Protein AF-A0A7Z7HTJ8-F1 (afdb_monomer_lite)

pLDDT: mean 93.56, std 4.5, range [74.44, 97.75]

Radius of gyration: 13.29 Å; chains: 1; bounding box: 30×22×40 Å

Secondary structure (DSSP, 8-state):
-EE-HHHHHHHS-HHHHHHHHTSPPEE-----SSSEEEEEEEEEEEETTEEEEEEEEEEEEHHHH--S-GGGS-HHHHHTT-EEEE-

Sequence (87 aa):
MKISREQAIKETSAELVSQVEAAELDFTNRVTGNGHTEFSASVYFDSDGIEAKLEMLVMVPDEESDVEDLGEIDWEKYIAEAEFEII

Foldseek 3Di:
DWDDLVVCCVQPNPVQSVVQLPFDWDFPPDDPVPQWTKIKGKDWDDDPNDIKMKMKIFTHGNVQCPDPDPVSHPSVVGSNVIIIDMD

Structure (mmCIF, N/CA/C/O backbone):
data_AF-A0A7Z7HTJ8-F1
#
_entry.id   AF-A0A7Z7HTJ8-F1
#
loop_
_atom_site.group_PDB
_atom_site.id
_atom_site.type_symbol
_atom_site.label_atom_id
_atom_site.label_alt_id
_atom_site.label_comp_id
_atom_site.label_asym_id
_atom_site.label_entity_id
_atom_site.label_seq_id
_atom_site.pdbx_PDB_ins_code
_atom_site.Cartn_x
_atom_site.Cartn_y
_atom_site.Cartn_z
_atom_site.occupancy
_atom_site.B_iso_or_equiv
_atom_site.auth_seq_id
_atom_site.auth_comp_id
_atom_site.auth_asym_id
_atom_site.auth_atom_id
_atom_site.pdbx_PDB_model_num
ATOM 1 N N . MET A 1 1 ? 5.240 4.820 11.053 1.00 84.00 1 MET A N 1
ATOM 2 C CA . MET A 1 1 ? 6.299 3.782 11.161 1.00 84.00 1 MET A CA 1
ATOM 3 C C . MET A 1 1 ? 5.971 2.720 10.136 1.00 84.00 1 MET A C 1
ATOM 5 O O . MET A 1 1 ? 4.824 2.298 10.114 1.00 84.00 1 MET A O 1
ATOM 9 N N . LYS A 1 2 ? 6.943 2.289 9.326 1.00 93.38 2 LYS A N 1
ATOM 10 C CA . LYS A 1 2 ? 6.713 1.232 8.339 1.00 93.38 2 LYS A CA 1
ATOM 11 C C . LYS A 1 2 ? 6.763 -0.153 8.989 1.00 93.38 2 LYS A C 1
ATOM 13 O O . LYS A 1 2 ? 7.659 -0.408 9.797 1.00 93.38 2 LYS A O 1
ATOM 18 N N . ILE A 1 3 ? 5.804 -1.009 8.658 1.00 96.69 3 ILE A N 1
ATOM 19 C CA . ILE A 1 3 ? 5.626 -2.353 9.216 1.00 96.69 3 ILE A CA 1
ATOM 20 C C . ILE A 1 3 ? 5.414 -3.383 8.101 1.00 96.69 3 ILE A C 1
ATOM 22 O O . ILE A 1 3 ? 4.995 -3.043 6.995 1.00 96.69 3 ILE A O 1
ATOM 26 N N . SER A 1 4 ? 5.711 -4.651 8.390 1.00 96.81 4 SER A N 1
ATOM 27 C CA . SER A 1 4 ? 5.464 -5.746 7.447 1.00 96.81 4 SER A CA 1
ATOM 28 C C . SER A 1 4 ? 3.973 -6.066 7.326 1.00 96.81 4 SER A C 1
ATOM 30 O O . SER A 1 4 ? 3.188 -5.773 8.229 1.00 96.81 4 SER A O 1
ATOM 32 N N . ARG A 1 5 ? 3.591 -6.778 6.260 1.00 96.69 5 ARG A N 1
ATOM 33 C CA . ARG A 1 5 ? 2.237 -7.328 6.090 1.00 96.69 5 ARG A CA 1
ATOM 34 C C . ARG A 1 5 ? 1.752 -8.106 7.320 1.00 96.69 5 ARG A C 1
ATOM 36 O O . ARG A 1 5 ? 0.645 -7.892 7.799 1.00 96.69 5 ARG A O 1
ATOM 43 N N . GLU A 1 6 ? 2.586 -8.993 7.868 1.00 97.19 6 GLU A N 1
ATOM 44 C CA . GLU A 1 6 ? 2.243 -9.784 9.063 1.00 97.19 6 GLU A CA 1
ATOM 45 C C . GLU A 1 6 ? 1.994 -8.906 10.297 1.00 97.19 6 GLU A C 1
ATOM 47 O O . GLU A 1 6 ? 1.095 -9.186 11.092 1.00 97.19 6 GLU A O 1
ATOM 52 N N . GLN A 1 7 ? 2.772 -7.832 10.453 1.00 96.88 7 GLN A N 1
ATOM 53 C CA . GLN A 1 7 ? 2.575 -6.858 11.522 1.00 96.88 7 GLN A CA 1
ATOM 54 C C . GLN A 1 7 ? 1.300 -6.043 11.294 1.00 96.88 7 GLN A C 1
ATOM 56 O O . GLN A 1 7 ? 0.519 -5.902 12.225 1.00 96.88 7 GLN A O 1
ATOM 61 N N . ALA A 1 8 ? 1.029 -5.593 10.067 1.00 96.50 8 ALA A N 1
ATOM 62 C CA . ALA A 1 8 ? -0.200 -4.877 9.733 1.00 96.50 8 ALA A CA 1
ATOM 63 C C . ALA A 1 8 ? -1.450 -5.713 10.043 1.00 96.50 8 ALA A C 1
ATOM 65 O O . ALA A 1 8 ? -2.378 -5.208 10.669 1.00 96.50 8 ALA A O 1
ATOM 66 N N . ILE A 1 9 ? -1.445 -7.010 9.710 1.00 97.25 9 ILE A N 1
ATOM 67 C CA . ILE A 1 9 ? -2.530 -7.943 10.063 1.00 97.25 9 ILE A CA 1
ATOM 68 C C . ILE A 1 9 ? -2.711 -8.039 11.581 1.00 97.25 9 ILE A C 1
ATOM 70 O O . ILE A 1 9 ? -3.840 -8.115 12.061 1.00 97.25 9 ILE A O 1
ATOM 74 N N . LYS A 1 10 ? -1.607 -8.064 12.336 1.00 96.56 10 LYS A N 1
ATOM 75 C CA . LYS A 1 10 ? -1.628 -8.175 13.797 1.00 96.56 10 LYS A CA 1
ATOM 76 C C . LYS A 1 10 ? -2.157 -6.907 14.476 1.00 96.56 10 LYS A C 1
ATOM 78 O O . LYS A 1 10 ? -2.843 -7.026 15.485 1.00 96.56 10 LYS A O 1
ATOM 83 N N . GLU A 1 11 ? -1.806 -5.735 13.954 1.00 95.06 11 GLU A N 1
ATOM 84 C CA . GLU A 1 11 ? -2.222 -4.430 14.490 1.00 95.06 11 GLU A CA 1
ATOM 85 C C . GLU A 1 11 ? -3.632 -4.025 14.020 1.00 95.06 11 GLU A C 1
ATOM 87 O O . GLU A 1 11 ? -4.303 -3.250 14.692 1.00 95.06 11 GLU A O 1
ATOM 92 N N . THR A 1 12 ? -4.093 -4.551 12.879 1.00 95.31 12 THR A N 1
ATOM 93 C CA . THR A 1 12 ? -5.416 -4.262 12.301 1.00 95.31 12 THR A CA 1
ATOM 94 C C . THR A 1 12 ? -6.242 -5.548 12.157 1.00 95.31 12 THR A C 1
ATOM 96 O O . THR A 1 12 ? -6.751 -6.086 13.140 1.00 95.31 12 THR A O 1
ATOM 99 N N . SER A 1 13 ? -6.390 -6.067 10.939 1.00 96.75 13 SER A N 1
ATOM 100 C CA . SER A 1 13 ? -6.985 -7.362 10.639 1.00 96.75 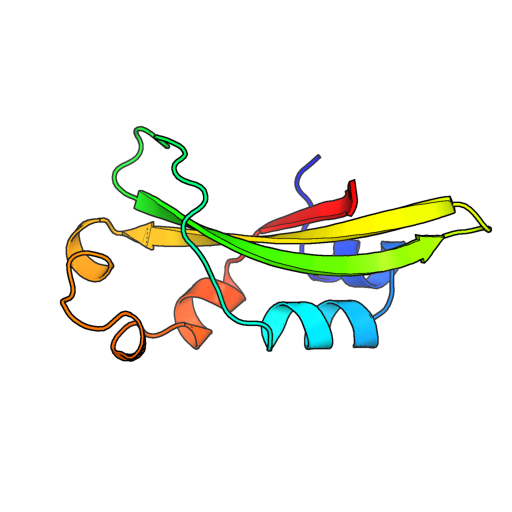13 SER A CA 1
ATOM 101 C C . SER A 1 13 ? -6.541 -7.855 9.259 1.00 96.75 13 SER A C 1
ATOM 103 O O . SER A 1 13 ? -6.124 -7.079 8.398 1.00 96.75 13 SER A O 1
ATOM 105 N N . ALA A 1 14 ? -6.674 -9.161 9.014 1.00 97.31 14 ALA A N 1
ATOM 106 C CA . ALA A 1 14 ? -6.429 -9.726 7.686 1.00 97.31 14 ALA A CA 1
ATOM 107 C C . ALA A 1 14 ? -7.391 -9.163 6.628 1.00 97.31 14 ALA A C 1
ATOM 109 O O . ALA A 1 14 ? -7.010 -9.010 5.474 1.00 97.31 14 ALA A O 1
ATOM 110 N N . GLU A 1 15 ? -8.621 -8.834 7.029 1.00 97.62 15 GLU A N 1
ATOM 111 C CA . GLU A 1 15 ? -9.627 -8.260 6.139 1.00 97.62 15 GLU A CA 1
ATOM 112 C C . GLU A 1 15 ? -9.227 -6.856 5.674 1.00 97.62 15 GLU A C 1
ATOM 114 O O . GLU A 1 15 ? -9.267 -6.590 4.478 1.00 97.62 15 GLU A O 1
ATOM 119 N N . LEU A 1 16 ? -8.780 -5.987 6.587 1.00 97.19 16 LEU A N 1
ATOM 120 C CA . LEU A 1 16 ? -8.333 -4.633 6.243 1.00 97.19 16 LEU A CA 1
ATOM 121 C C . LEU A 1 16 ? -7.097 -4.654 5.342 1.00 97.19 16 LEU A C 1
ATOM 123 O O . LEU A 1 16 ? -7.032 -3.896 4.377 1.00 97.19 16 LEU A O 1
ATOM 127 N N . VAL A 1 17 ? -6.152 -5.559 5.613 1.00 97.50 17 VAL A N 1
ATOM 128 C CA . VAL A 1 17 ? -4.975 -5.740 4.755 1.00 97.50 17 VAL A CA 1
ATOM 129 C C . VAL A 1 17 ? -5.388 -6.201 3.356 1.00 97.50 17 VAL A C 1
ATOM 131 O O . VAL A 1 17 ? -4.968 -5.602 2.375 1.00 97.50 17 VAL A O 1
ATOM 134 N N . SER A 1 18 ? -6.285 -7.181 3.232 1.00 97.25 18 SER A N 1
ATOM 135 C CA . SER A 1 18 ? -6.791 -7.590 1.916 1.00 97.25 18 SER A CA 1
ATOM 136 C C . SER A 1 18 ? -7.591 -6.498 1.201 1.00 97.25 18 SER A C 1
ATOM 138 O O . SER A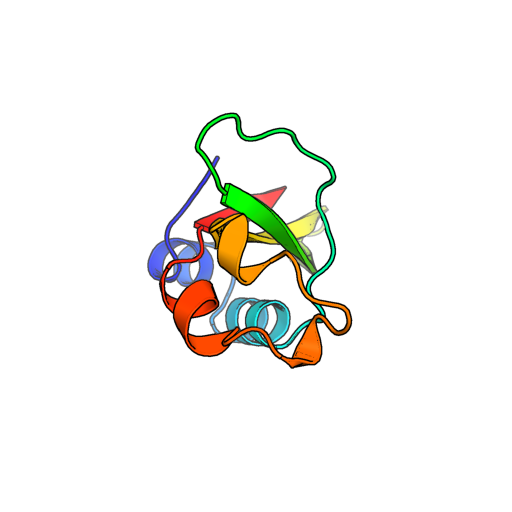 1 18 ? -7.561 -6.438 -0.024 1.00 97.25 18 SER A O 1
ATOM 140 N N . GLN A 1 19 ? -8.297 -5.630 1.933 1.00 97.50 19 GLN A N 1
ATOM 141 C CA . GLN A 1 19 ? -8.999 -4.493 1.334 1.00 97.50 19 GLN A CA 1
ATOM 142 C C . GLN A 1 19 ? -8.023 -3.467 0.751 1.00 97.50 19 GLN A C 1
ATOM 144 O O . GLN A 1 19 ? -8.240 -3.020 -0.372 1.00 97.50 19 GLN A O 1
ATOM 149 N N . VAL A 1 20 ? -6.953 -3.110 1.472 1.00 97.25 20 VAL A N 1
ATOM 150 C CA . VAL A 1 20 ? -5.960 -2.153 0.953 1.00 97.25 20 VAL A CA 1
ATOM 151 C C . VAL A 1 20 ? -5.108 -2.751 -0.171 1.00 97.25 20 VAL A C 1
ATOM 153 O O . VAL A 1 20 ? -4.782 -2.040 -1.112 1.00 97.25 20 VAL A O 1
ATOM 156 N N . GLU A 1 21 ? -4.818 -4.056 -0.133 1.00 96.62 21 GLU A N 1
ATOM 157 C CA . GLU A 1 21 ? -4.128 -4.775 -1.220 1.00 96.62 21 GLU A CA 1
ATOM 158 C C . GLU A 1 21 ? -4.954 -4.818 -2.517 1.00 96.62 21 GLU A C 1
ATOM 160 O O . GLU A 1 21 ? -4.389 -4.912 -3.602 1.00 96.62 21 GLU A O 1
ATOM 165 N N . ALA A 1 22 ? -6.284 -4.749 -2.416 1.00 95.75 22 ALA A N 1
ATOM 166 C CA . ALA A 1 22 ? -7.199 -4.741 -3.559 1.00 95.75 22 ALA A CA 1
ATOM 167 C C . ALA A 1 22 ? -7.635 -3.329 -3.993 1.0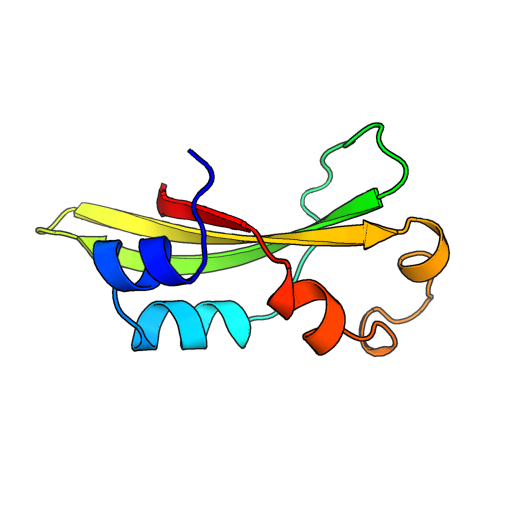0 95.75 22 ALA A C 1
ATOM 169 O O . ALA A 1 22 ? -8.415 -3.195 -4.939 1.00 95.75 22 ALA A O 1
ATOM 170 N N . ALA A 1 23 ? -7.200 -2.288 -3.281 1.00 95.56 23 ALA A N 1
ATOM 171 C CA . ALA A 1 23 ? -7.551 -0.909 -3.587 1.00 95.56 23 ALA A CA 1
ATOM 172 C C . ALA A 1 23 ? -6.695 -0.353 -4.737 1.00 95.56 23 ALA A C 1
ATOM 174 O O . ALA A 1 23 ? -5.593 -0.828 -5.005 1.00 95.56 23 ALA A O 1
ATOM 175 N N . GLU A 1 24 ? -7.216 0.668 -5.419 1.00 93.19 24 GLU A N 1
ATOM 176 C CA . GLU A 1 24 ? -6.483 1.354 -6.485 1.00 93.19 24 G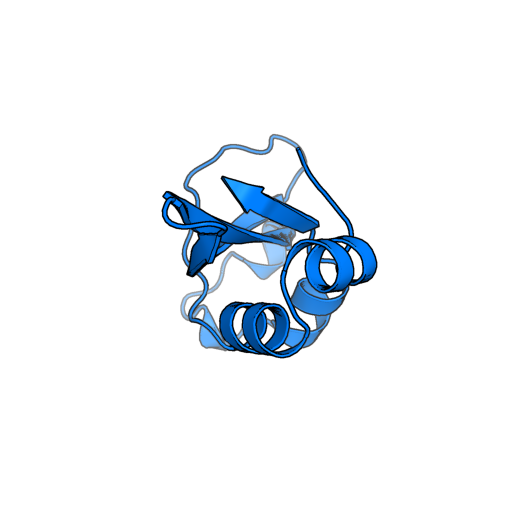LU A CA 1
ATOM 177 C C . GLU A 1 24 ? -5.234 2.045 -5.918 1.00 93.19 24 GLU A C 1
ATOM 179 O O . GLU A 1 24 ? -5.295 2.724 -4.889 1.00 93.19 24 GLU A O 1
ATOM 184 N N . LEU A 1 25 ? -4.105 1.853 -6.601 1.00 93.38 25 LEU A N 1
ATOM 185 C CA . LEU A 1 25 ? -2.833 2.490 -6.282 1.00 93.38 25 LEU A CA 1
ATOM 186 C C . LEU A 1 25 ? -2.729 3.840 -6.995 1.00 93.38 25 LEU A C 1
ATOM 188 O O . LEU A 1 25 ? -3.014 3.941 -8.186 1.00 93.38 25 LEU A O 1
ATOM 192 N N . ASP A 1 26 ? -2.277 4.859 -6.269 1.00 92.00 26 ASP A N 1
ATOM 193 C CA . ASP A 1 26 ? -2.039 6.204 -6.799 1.00 92.00 26 ASP A CA 1
ATOM 194 C C . ASP A 1 26 ? -0.622 6.684 -6.456 1.00 92.00 26 ASP A C 1
ATOM 196 O O . ASP A 1 26 ? 0.020 6.197 -5.522 1.00 92.00 26 ASP A O 1
ATOM 200 N N . PHE A 1 27 ? -0.106 7.643 -7.219 1.00 90.12 27 PHE A N 1
ATOM 201 C CA . PHE A 1 27 ? 1.214 8.218 -6.993 1.00 90.12 27 PHE A CA 1
ATOM 202 C C . PHE A 1 27 ? 1.251 8.984 -5.673 1.00 90.12 27 PHE A C 1
ATOM 204 O O . PHE A 1 27 ? 0.484 9.924 -5.446 1.00 90.12 27 PHE A O 1
ATOM 211 N N . THR A 1 28 ? 2.258 8.712 -4.842 1.00 88.88 28 THR A N 1
ATOM 212 C CA . THR A 1 28 ? 2.455 9.510 -3.621 1.00 88.88 28 THR A CA 1
ATOM 213 C C . THR A 1 28 ? 3.074 10.881 -3.911 1.00 88.88 28 THR A C 1
ATOM 215 O O . THR A 1 28 ? 3.127 11.740 -3.027 1.00 88.88 28 THR A O 1
ATOM 218 N N . ASN A 1 29 ? 3.553 11.104 -5.146 1.00 83.06 29 ASN A N 1
ATOM 219 C CA . ASN A 1 29 ? 4.351 12.260 -5.580 1.00 83.06 29 ASN A CA 1
ATOM 220 C C . ASN A 1 29 ? 5.632 12.481 -4.751 1.00 83.06 29 ASN A C 1
ATOM 222 O O . ASN A 1 29 ? 6.250 13.550 -4.819 1.00 83.06 29 ASN A O 1
ATOM 226 N N . ARG A 1 30 ? 6.053 11.493 -3.950 1.00 83.62 30 ARG A N 1
ATOM 227 C CA . ARG A 1 30 ? 7.279 11.587 -3.159 1.00 83.62 30 ARG A CA 1
ATOM 228 C C . ARG A 1 30 ? 8.480 11.237 -4.028 1.00 83.62 30 ARG A C 1
ATOM 230 O O . ARG A 1 30 ? 8.518 10.203 -4.684 1.00 83.62 30 ARG A O 1
ATOM 237 N N . VAL A 1 31 ? 9.500 12.092 -3.987 1.00 74.44 31 VAL A N 1
ATOM 238 C CA . VAL A 1 31 ? 10.800 11.786 -4.592 1.00 74.44 31 VAL A CA 1
ATOM 239 C C . VAL A 1 31 ? 11.560 10.875 -3.635 1.00 74.44 31 VAL A C 1
ATOM 241 O O . VAL A 1 31 ? 12.029 11.311 -2.585 1.00 74.44 31 VAL A O 1
ATOM 244 N N . THR A 1 32 ? 11.673 9.608 -3.999 1.00 76.44 32 THR A N 1
ATOM 245 C CA . THR A 1 32 ? 12.348 8.561 -3.216 1.00 76.44 32 THR A CA 1
ATOM 246 C C . THR A 1 32 ? 13.877 8.670 -3.301 1.00 76.44 32 THR A C 1
ATOM 248 O O . THR A 1 32 ? 14.584 8.330 -2.354 1.00 76.44 32 THR A O 1
ATOM 251 N N . GLY A 1 33 ? 14.401 9.162 -4.435 1.00 80.19 33 GLY A N 1
ATOM 252 C CA . GLY A 1 33 ? 15.834 9.308 -4.706 1.00 80.19 33 GLY A CA 1
ATOM 253 C C . GLY A 1 33 ? 16.594 7.983 -4.853 1.00 80.19 33 GLY A C 1
ATOM 254 O O . GLY A 1 33 ? 17.823 7.989 -4.804 1.00 80.19 33 GLY A O 1
ATOM 255 N N . ASN A 1 34 ? 15.889 6.858 -5.011 1.00 87.69 34 ASN A N 1
ATOM 256 C CA . ASN A 1 34 ? 16.461 5.507 -5.033 1.00 87.69 34 ASN A CA 1
ATOM 257 C C . ASN A 1 34 ? 16.180 4.737 -6.341 1.00 87.69 34 ASN A C 1
ATOM 259 O O . ASN A 1 34 ? 16.331 3.516 -6.364 1.00 87.69 34 ASN A O 1
ATOM 263 N N . GLY A 1 35 ? 15.773 5.428 -7.411 1.00 91.62 35 GLY A N 1
ATOM 264 C CA . GLY A 1 35 ? 15.448 4.813 -8.706 1.00 91.62 35 GLY A CA 1
ATOM 265 C C . GLY A 1 35 ? 14.107 4.073 -8.740 1.00 91.62 35 GLY A C 1
ATOM 266 O O . GLY A 1 35 ? 13.929 3.185 -9.571 1.00 91.62 35 GLY A O 1
ATOM 267 N N . HIS A 1 36 ? 13.215 4.373 -7.793 1.00 94.19 36 HIS A N 1
ATOM 268 C CA . HIS A 1 36 ? 11.870 3.812 -7.732 1.00 94.19 36 HIS A CA 1
ATOM 269 C C . HIS A 1 36 ? 10.832 4.917 -7.578 1.00 94.19 36 HIS A C 1
ATOM 271 O O . HIS A 1 36 ? 11.023 5.880 -6.834 1.00 94.19 36 HIS A O 1
ATOM 277 N N . THR A 1 37 ? 9.678 4.707 -8.178 1.00 93.81 37 THR A N 1
ATOM 278 C CA . THR A 1 37 ? 8.479 5.499 -7.977 1.00 93.81 37 THR A CA 1
ATOM 279 C C . THR A 1 37 ? 7.660 4.880 -6.842 1.00 93.81 37 THR A C 1
ATOM 281 O O . THR A 1 37 ? 7.439 3.669 -6.818 1.00 93.81 37 THR A O 1
ATOM 284 N N . GLU A 1 38 ? 7.233 5.699 -5.877 1.00 95.06 38 GLU A N 1
ATOM 285 C CA . GLU A 1 38 ? 6.376 5.258 -4.768 1.00 95.06 38 GLU A CA 1
ATOM 286 C C . GLU A 1 38 ? 4.897 5.466 -5.124 1.00 95.06 38 GLU A C 1
ATOM 288 O O . GLU A 1 38 ? 4.471 6.567 -5.492 1.00 95.06 38 GLU A O 1
ATOM 293 N N . PHE A 1 39 ? 4.116 4.405 -4.958 1.00 95.75 39 PHE A N 1
ATOM 294 C CA . PHE A 1 39 ? 2.662 4.399 -5.049 1.00 95.75 39 PHE A CA 1
ATOM 295 C C . PHE A 1 39 ? 2.063 4.061 -3.688 1.00 95.75 39 PHE A C 1
ATOM 297 O O . PHE A 1 39 ? 2.711 3.414 -2.858 1.00 95.75 39 PHE A O 1
ATOM 304 N N . SER A 1 40 ? 0.824 4.476 -3.447 1.00 96.56 40 SER A N 1
ATOM 305 C CA . SER A 1 40 ? 0.099 4.064 -2.257 1.00 96.56 40 SER A CA 1
ATOM 306 C C . SER A 1 40 ? -1.372 3.791 -2.500 1.00 96.56 40 SER A C 1
ATOM 308 O O . SER A 1 40 ? -2.001 4.332 -3.405 1.00 96.56 40 SER A O 1
ATOM 310 N N . ALA A 1 41 ? -1.909 2.927 -1.649 1.00 97.44 41 ALA A N 1
ATOM 311 C CA . ALA A 1 41 ? -3.333 2.713 -1.479 1.00 97.44 41 ALA A CA 1
ATOM 312 C C . ALA A 1 41 ? -3.643 2.841 0.011 1.00 97.44 41 ALA A C 1
ATOM 314 O O . ALA A 1 41 ? -2.779 2.599 0.858 1.00 97.44 41 ALA A O 1
ATOM 315 N N . SER A 1 42 ? -4.863 3.240 0.362 1.00 97.00 42 SER A N 1
ATOM 316 C CA . SER A 1 42 ? -5.227 3.351 1.773 1.00 97.00 42 SER A CA 1
ATOM 317 C C . SER A 1 42 ? -6.691 3.057 2.044 1.00 97.00 42 SER A C 1
ATOM 319 O O . SER A 1 42 ? -7.554 3.285 1.198 1.00 97.00 42 SER A O 1
ATOM 321 N N . VAL A 1 43 ? -6.958 2.570 3.254 1.00 97.44 43 VAL A N 1
ATOM 322 C CA . VAL A 1 43 ? -8.304 2.344 3.783 1.00 97.44 43 VAL A CA 1
ATOM 323 C C . VAL A 1 43 ? -8.415 2.951 5.178 1.00 97.44 43 VAL A C 1
ATOM 325 O O . VAL A 1 43 ? -7.473 2.896 5.971 1.00 97.44 43 VAL A O 1
ATOM 328 N N . TYR A 1 44 ? -9.570 3.537 5.480 1.00 96.50 44 TYR A N 1
ATOM 329 C CA . TYR A 1 44 ? -9.881 4.070 6.805 1.00 96.50 44 TYR A CA 1
ATOM 330 C C . TYR A 1 44 ? -10.598 3.013 7.645 1.00 96.50 44 TYR A C 1
ATOM 332 O O . TYR A 1 44 ? -11.412 2.249 7.125 1.00 96.50 44 TYR A O 1
ATOM 340 N N . PHE A 1 45 ? -10.314 2.979 8.942 1.00 95.38 45 PHE A N 1
ATOM 341 C CA . PHE A 1 45 ? -10.940 2.063 9.889 1.00 95.38 45 PHE A CA 1
ATOM 342 C C . PHE A 1 45 ? -11.064 2.696 11.280 1.00 95.38 45 PHE A C 1
ATOM 344 O O . PHE A 1 45 ? -10.377 3.662 11.601 1.00 95.38 45 PHE A O 1
ATOM 351 N N . ASP A 1 46 ? -11.960 2.160 12.108 1.00 95.00 46 ASP A N 1
ATOM 352 C CA . ASP A 1 46 ? -12.093 2.568 13.510 1.00 95.00 46 ASP A CA 1
ATOM 353 C C . ASP A 1 46 ? -11.169 1.719 14.390 1.00 95.00 46 ASP A C 1
ATOM 355 O O . ASP A 1 46 ? -11.207 0.487 14.337 1.00 95.00 46 ASP A O 1
ATOM 359 N N . SER A 1 47 ? -10.348 2.386 15.198 1.00 92.19 47 SER A N 1
ATOM 360 C CA . SER A 1 47 ? -9.494 1.777 16.211 1.00 92.19 47 SER A CA 1
ATOM 361 C C . SER A 1 47 ? -9.821 2.394 17.567 1.00 92.19 47 SER A C 1
ATOM 363 O O . SER A 1 47 ? -9.403 3.509 17.871 1.00 92.19 47 SER A O 1
ATOM 365 N N . ASP A 1 48 ? -10.575 1.667 18.392 1.00 90.81 48 ASP A N 1
ATOM 366 C CA . ASP A 1 48 ? -10.999 2.101 19.731 1.00 90.81 48 ASP A CA 1
ATOM 367 C C . ASP A 1 48 ? -11.743 3.457 19.744 1.00 90.81 48 ASP A C 1
ATOM 369 O O . ASP A 1 48 ? -11.581 4.270 20.660 1.00 90.81 48 ASP A O 1
ATOM 373 N N . GLY A 1 49 ? -12.589 3.708 18.737 1.00 92.00 49 GLY A N 1
ATOM 374 C CA . GLY A 1 49 ? -13.355 4.951 18.609 1.00 92.00 49 GLY A CA 1
ATOM 375 C C . GLY A 1 49 ? -12.557 6.133 18.050 1.00 92.00 49 GLY A C 1
ATOM 376 O O . GLY A 1 49 ? -13.008 7.278 18.155 1.00 92.00 49 GLY A O 1
ATOM 377 N N . ILE A 1 50 ? -11.369 5.873 17.501 1.00 94.06 50 ILE A N 1
ATOM 378 C CA . ILE A 1 50 ? -10.538 6.837 16.779 1.00 94.06 50 ILE A CA 1
ATOM 379 C C . ILE A 1 50 ? -10.434 6.372 15.325 1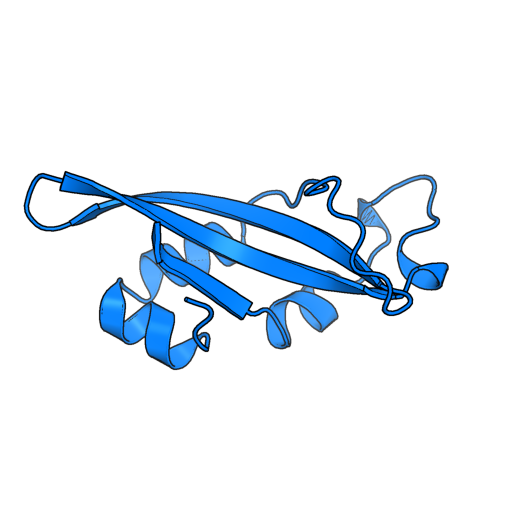.00 94.06 50 ILE A C 1
ATOM 381 O O . ILE A 1 50 ? -10.106 5.217 15.059 1.00 94.06 50 ILE A O 1
ATOM 385 N N . GLU A 1 51 ? -10.699 7.274 14.380 1.00 95.56 51 GLU A N 1
ATOM 386 C CA . GLU A 1 51 ? -10.474 7.010 12.958 1.00 95.56 51 GLU A CA 1
ATOM 387 C C . GLU A 1 51 ? -8.968 6.910 12.689 1.00 95.56 51 GLU A C 1
ATOM 389 O O . GLU A 1 51 ? -8.216 7.845 12.969 1.00 95.56 51 GLU A O 1
ATOM 394 N N . ALA A 1 52 ? -8.553 5.766 12.157 1.00 95.81 52 ALA A N 1
ATOM 395 C CA . ALA A 1 52 ? -7.194 5.464 11.740 1.00 95.81 52 ALA A CA 1
ATOM 396 C C . ALA A 1 52 ? -7.173 5.117 10.246 1.00 95.81 52 ALA A C 1
ATOM 398 O O . ALA A 1 52 ? -8.197 4.777 9.644 1.00 95.81 52 ALA A O 1
ATOM 399 N N . LYS A 1 53 ? -5.995 5.188 9.633 1.00 96.50 53 LYS A N 1
ATOM 400 C CA . LYS A 1 53 ? -5.777 4.862 8.224 1.00 96.50 53 LYS A CA 1
ATOM 401 C C . LYS A 1 53 ? -4.696 3.801 8.092 1.00 96.50 53 LYS A C 1
ATOM 403 O O . LYS A 1 53 ? -3.594 3.979 8.598 1.00 96.50 53 LYS A O 1
ATOM 408 N N . LEU A 1 54 ? -4.991 2.723 7.374 1.00 97.56 54 LEU A N 1
ATOM 409 C CA . LEU A 1 54 ? -3.991 1.761 6.924 1.00 97.56 54 LEU A CA 1
ATOM 410 C C . LEU A 1 54 ? -3.557 2.162 5.514 1.00 97.56 54 LEU A C 1
ATOM 412 O O . LEU A 1 54 ? -4.380 2.195 4.602 1.00 97.56 54 LEU A O 1
ATOM 416 N N . GLU A 1 55 ? -2.282 2.484 5.343 1.00 97.50 55 GLU A N 1
ATOM 417 C CA . GLU A 1 55 ? -1.663 2.851 4.071 1.00 97.50 55 GLU A CA 1
ATOM 418 C C . GLU A 1 55 ? -0.684 1.752 3.645 1.00 97.50 55 GLU A C 1
ATOM 420 O O . GLU A 1 55 ? 0.156 1.323 4.434 1.00 97.50 55 GLU A O 1
ATOM 425 N N . MET A 1 56 ? -0.804 1.287 2.405 1.00 97.75 56 MET A N 1
ATOM 426 C CA . MET A 1 56 ? 0.150 0.396 1.748 1.00 97.75 56 MET A CA 1
ATOM 427 C C . MET A 1 56 ? 1.038 1.232 0.830 1.00 97.75 56 MET A C 1
ATOM 429 O O . MET A 1 56 ? 0.527 2.051 0.071 1.00 97.75 56 MET A O 1
ATOM 433 N N . LEU A 1 57 ? 2.349 1.021 0.894 1.00 95.94 57 LEU A N 1
ATOM 434 C CA . LEU A 1 57 ? 3.368 1.709 0.109 1.00 95.94 57 LEU A CA 1
ATOM 435 C C . LEU A 1 57 ? 4.055 0.700 -0.807 1.00 95.94 57 LEU A C 1
ATOM 437 O O . LEU A 1 57 ? 4.624 -0.291 -0.344 1.00 95.94 57 LEU A O 1
ATOM 441 N N . VAL A 1 58 ? 4.014 0.978 -2.102 1.00 96.06 58 VAL A N 1
ATOM 442 C CA . VAL A 1 58 ? 4.521 0.102 -3.155 1.00 96.06 58 VAL A CA 1
ATOM 443 C C . VAL A 1 58 ? 5.633 0.831 -3.899 1.00 96.06 58 VAL A C 1
ATOM 445 O O . VAL A 1 58 ? 5.447 1.959 -4.348 1.00 96.06 58 VAL A O 1
ATOM 448 N N . MET A 1 59 ? 6.799 0.196 -4.019 1.00 95.19 59 MET A N 1
ATOM 449 C CA . MET A 1 59 ? 7.968 0.765 -4.694 1.00 95.19 59 MET A CA 1
ATOM 450 C C . MET A 1 59 ? 8.158 0.061 -6.035 1.00 95.19 59 MET A C 1
ATOM 452 O O . MET A 1 59 ? 8.460 -1.130 -6.066 1.00 95.19 59 MET A O 1
ATOM 456 N N . VAL A 1 60 ? 8.004 0.796 -7.132 1.00 94.81 60 VAL A N 1
ATOM 457 C CA . VAL A 1 60 ? 8.149 0.269 -8.498 1.00 94.81 60 VAL A CA 1
ATOM 458 C C . VAL A 1 60 ? 9.391 0.894 -9.134 1.00 94.81 60 VAL A C 1
ATOM 460 O O . VAL A 1 60 ? 9.540 2.110 -9.033 1.00 94.81 60 VAL A O 1
ATOM 463 N N . PRO A 1 61 ? 10.306 0.130 -9.759 1.00 94.75 61 PRO A N 1
ATOM 464 C CA . PRO A 1 61 ? 11.446 0.695 -10.480 1.00 94.75 61 PRO A CA 1
ATOM 465 C C . PRO A 1 61 ? 11.007 1.740 -11.509 1.00 94.75 61 PRO A C 1
ATOM 467 O O . PRO A 1 61 ? 10.028 1.521 -12.217 1.00 94.75 61 PRO A O 1
ATOM 470 N N . ASP A 1 62 ? 11.751 2.843 -11.632 1.00 92.44 62 ASP A N 1
ATOM 471 C CA . ASP A 1 62 ? 11.371 3.964 -12.512 1.00 92.44 62 ASP A CA 1
ATOM 472 C C . ASP A 1 62 ? 11.193 3.547 -13.985 1.00 92.44 62 ASP A C 1
ATOM 474 O O . ASP A 1 62 ? 10.397 4.127 -14.712 1.00 92.44 62 ASP A O 1
ATOM 478 N N . GLU A 1 63 ? 11.922 2.523 -14.435 1.00 92.25 63 GLU A N 1
ATOM 479 C CA . GLU A 1 63 ? 11.797 1.979 -15.794 1.00 92.25 63 GLU A CA 1
ATOM 480 C C . GLU A 1 63 ? 10.520 1.154 -16.015 1.00 92.25 63 GLU A C 1
ATOM 482 O O . GLU A 1 63 ? 10.066 1.036 -17.149 1.00 92.25 63 GLU A O 1
ATOM 487 N N . GLU A 1 64 ? 9.947 0.582 -14.951 1.00 92.25 64 GLU A N 1
ATOM 488 C CA . GLU A 1 64 ? 8.701 -0.190 -15.012 1.00 92.25 64 GLU A CA 1
ATOM 489 C C . GLU A 1 64 ? 7.470 0.688 -14.722 1.00 92.25 64 GLU A C 1
ATOM 491 O O . GLU A 1 64 ? 6.361 0.314 -15.092 1.00 92.25 64 GLU A O 1
ATOM 496 N N . SER A 1 65 ? 7.646 1.856 -14.090 1.00 90.50 65 SER A N 1
ATOM 497 C CA . SER A 1 65 ? 6.573 2.834 -13.860 1.00 90.50 65 SER A CA 1
ATOM 498 C C . SER A 1 65 ? 6.400 3.856 -14.993 1.00 90.50 65 SER A C 1
ATOM 500 O O . SER A 1 65 ? 5.381 4.548 -15.023 1.00 90.50 65 SER A O 1
ATOM 502 N N . ASP A 1 66 ? 7.350 3.950 -15.931 1.00 90.00 66 ASP A N 1
ATOM 503 C CA . ASP A 1 66 ? 7.282 4.817 -17.121 1.00 90.00 66 ASP A CA 1
ATOM 504 C C . ASP A 1 66 ? 6.432 4.179 -18.237 1.00 90.00 66 ASP A C 1
ATOM 506 O O . ASP A 1 66 ? 6.920 3.798 -19.303 1.00 90.00 66 ASP A O 1
ATOM 510 N N . VAL A 1 67 ? 5.137 4.018 -17.959 1.00 89.88 67 VAL A N 1
ATOM 511 C CA . VAL A 1 67 ? 4.137 3.437 -18.868 1.00 89.88 67 VAL A CA 1
ATOM 512 C C . VAL A 1 67 ? 3.003 4.425 -19.146 1.00 89.88 67 VAL A C 1
ATOM 514 O O . VAL A 1 67 ? 2.697 5.294 -18.329 1.00 89.88 67 VAL A O 1
ATOM 517 N N . GLU A 1 68 ? 2.352 4.297 -20.306 1.00 88.50 68 GLU A N 1
ATOM 518 C CA . GLU A 1 68 ? 1.174 5.118 -20.635 1.00 88.50 68 GLU A CA 1
ATOM 519 C C . GLU A 1 68 ? -0.062 4.707 -19.818 1.00 88.50 68 GLU A C 1
ATOM 521 O O . GLU A 1 68 ? -0.908 5.551 -19.513 1.00 88.50 68 GLU A O 1
ATOM 526 N N . ASP A 1 69 ? -0.154 3.424 -19.458 1.00 89.19 69 ASP A N 1
ATOM 527 C CA . ASP A 1 69 ? -1.236 2.842 -18.668 1.00 89.19 69 ASP A CA 1
ATOM 528 C C . ASP A 1 69 ? -0.668 2.087 -17.460 1.00 89.19 69 ASP A C 1
ATOM 530 O O . ASP A 1 69 ? 0.020 1.076 -17.593 1.00 89.19 69 ASP A O 1
ATOM 534 N N . LEU A 1 70 ? -0.997 2.564 -16.258 1.00 89.19 70 LEU A N 1
ATOM 535 C CA . LEU A 1 70 ? -0.596 1.940 -14.995 1.00 89.19 70 LEU A CA 1
ATOM 536 C C . LEU A 1 70 ? -1.149 0.517 -14.825 1.00 89.19 70 LEU A C 1
ATOM 538 O O . LEU A 1 70 ? -0.617 -0.253 -14.027 1.00 89.19 70 LEU A O 1
ATOM 542 N N . GLY A 1 71 ? -2.196 0.141 -15.565 1.00 90.81 71 GLY A N 1
ATOM 543 C CA . GLY A 1 71 ? -2.707 -1.228 -15.603 1.00 90.81 71 GLY A CA 1
ATOM 544 C C . GLY A 1 71 ? -1.730 -2.245 -16.208 1.00 90.81 71 GLY A C 1
ATOM 545 O O . GLY A 1 71 ? -1.945 -3.445 -16.051 1.00 90.81 71 GLY A O 1
ATOM 546 N N . GLU A 1 72 ? -0.662 -1.793 -16.875 1.00 91.88 72 GLU A N 1
ATOM 547 C CA . GLU A 1 72 ? 0.391 -2.656 -17.429 1.00 91.88 72 GLU A CA 1
ATOM 548 C C . GLU A 1 72 ? 1.422 -3.109 -16.384 1.00 91.88 72 GLU A C 1
ATOM 550 O O . GLU A 1 72 ? 2.176 -4.054 -16.629 1.00 91.88 72 GLU A O 1
ATOM 555 N N . ILE A 1 73 ? 1.452 -2.464 -15.215 1.00 92.19 73 ILE A N 1
ATOM 556 C CA . ILE A 1 73 ? 2.376 -2.797 -14.130 1.00 92.19 73 ILE A CA 1
ATOM 557 C C . ILE A 1 73 ? 1.934 -4.113 -13.471 1.00 92.19 73 ILE A C 1
ATOM 559 O O . ILE A 1 73 ? 0.763 -4.300 -13.136 1.00 92.19 73 ILE A O 1
ATOM 563 N N . ASP A 1 74 ? 2.884 -5.026 -13.238 1.00 94.06 74 ASP A N 1
AT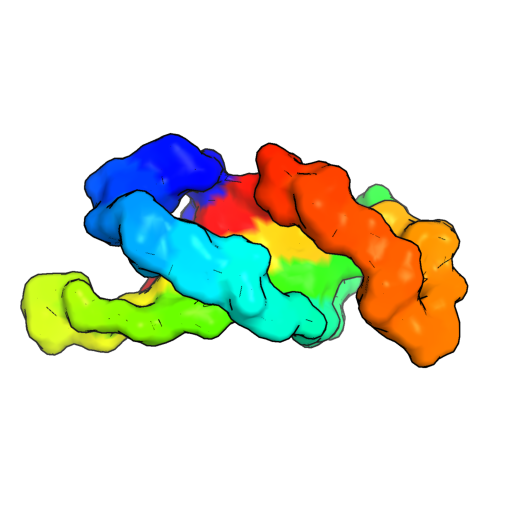OM 564 C CA . ASP A 1 74 ? 2.660 -6.258 -12.467 1.00 94.06 74 ASP A CA 1
ATOM 565 C C . ASP A 1 74 ? 2.508 -5.928 -10.974 1.00 94.06 74 ASP A C 1
ATOM 567 O O . ASP A 1 74 ? 3.431 -6.065 -10.169 1.00 94.06 74 ASP A O 1
ATOM 571 N N . TRP A 1 75 ? 1.332 -5.423 -10.603 1.00 93.81 75 TRP A N 1
ATOM 572 C CA . TRP A 1 75 ? 1.053 -4.979 -9.242 1.00 93.81 75 TRP A CA 1
ATOM 573 C C . TRP A 1 75 ? 1.166 -6.105 -8.218 1.00 93.81 75 TRP A C 1
ATOM 575 O O . TRP A 1 75 ? 1.610 -5.850 -7.104 1.00 93.81 75 TRP A O 1
ATOM 585 N N . GLU A 1 76 ? 0.834 -7.349 -8.575 1.00 93.94 76 GLU A N 1
ATOM 586 C CA . GLU A 1 76 ? 0.942 -8.489 -7.656 1.00 93.94 76 GLU A CA 1
ATOM 587 C C . GLU A 1 76 ? 2.392 -8.714 -7.207 1.00 93.94 76 GLU A C 1
ATOM 589 O O . GLU A 1 76 ? 2.641 -8.920 -6.014 1.00 93.94 76 GLU A O 1
ATOM 594 N N . LYS A 1 77 ? 3.357 -8.605 -8.135 1.00 94.12 77 LYS A N 1
ATOM 595 C CA . LYS A 1 77 ? 4.796 -8.662 -7.828 1.00 94.12 77 LYS A CA 1
ATOM 596 C C . LYS A 1 77 ? 5.190 -7.604 -6.797 1.00 94.12 77 LYS A C 1
ATOM 598 O O . LYS A 1 77 ? 5.895 -7.924 -5.843 1.00 94.12 77 LYS A O 1
ATOM 603 N N . TYR A 1 78 ? 4.740 -6.363 -6.973 1.00 95.31 78 TYR A N 1
ATOM 604 C CA . TYR A 1 78 ? 5.157 -5.249 -6.117 1.00 95.31 78 TYR A CA 1
ATOM 605 C C . TYR A 1 78 ? 4.408 -5.175 -4.786 1.00 95.31 78 TYR A C 1
ATOM 607 O O . TYR A 1 78 ? 5.000 -4.824 -3.767 1.00 95.31 78 TYR A O 1
ATOM 615 N N . ILE A 1 79 ? 3.130 -5.556 -4.762 1.00 95.56 79 ILE A N 1
ATOM 616 C CA . ILE A 1 79 ? 2.327 -5.638 -3.536 1.00 95.56 79 ILE A CA 1
ATOM 617 C C . ILE A 1 79 ? 2.901 -6.694 -2.584 1.00 95.56 79 ILE A C 1
ATOM 619 O O . ILE A 1 79 ? 2.909 -6.489 -1.371 1.00 95.56 79 ILE A O 1
ATOM 623 N N . ALA A 1 80 ? 3.452 -7.794 -3.107 1.00 93.19 80 ALA A N 1
ATOM 624 C CA . ALA A 1 80 ? 4.092 -8.823 -2.286 1.00 93.19 80 ALA A CA 1
ATOM 625 C C . ALA A 1 80 ? 5.294 -8.304 -1.468 1.00 93.19 80 ALA A C 1
ATOM 627 O O . ALA A 1 80 ? 5.620 -8.881 -0.427 1.00 93.19 80 ALA A O 1
ATOM 628 N N . GLU A 1 81 ? 5.932 -7.219 -1.917 1.00 93.44 81 GLU A N 1
ATOM 629 C CA . GLU A 1 81 ? 7.072 -6.568 -1.258 1.00 93.44 81 GLU A CA 1
ATOM 630 C C . GLU A 1 81 ? 6.690 -5.246 -0.566 1.00 93.44 81 GLU A C 1
ATOM 632 O O . GLU A 1 81 ? 7.562 -4.538 -0.059 1.00 93.44 81 GLU A O 1
ATOM 637 N N . ALA A 1 82 ? 5.396 -4.910 -0.525 1.00 95.88 82 ALA A N 1
ATOM 638 C CA . ALA A 1 82 ? 4.918 -3.640 -0.000 1.00 95.88 82 ALA A CA 1
ATOM 639 C C . ALA A 1 82 ? 5.189 -3.465 1.502 1.00 95.88 82 ALA A C 1
ATOM 641 O O . ALA A 1 82 ? 5.160 -4.405 2.306 1.00 95.88 82 ALA A O 1
ATOM 642 N N . GLU A 1 83 ? 5.388 -2.209 1.888 1.00 96.19 83 GLU A N 1
ATOM 643 C CA . GLU A 1 83 ? 5.460 -1.786 3.282 1.00 96.19 83 GLU A CA 1
ATOM 644 C C . GLU A 1 83 ? 4.126 -1.165 3.698 1.00 96.19 83 GLU A C 1
ATOM 646 O O . GLU A 1 83 ? 3.447 -0.537 2.891 1.00 96.19 83 GLU A O 1
ATOM 651 N N . PHE A 1 84 ? 3.753 -1.294 4.968 1.00 97.44 84 PHE A N 1
ATOM 652 C CA . PHE A 1 84 ? 2.497 -0.745 5.481 1.00 97.44 84 PHE A CA 1
ATOM 653 C C . PHE A 1 84 ? 2.761 0.319 6.540 1.00 97.44 84 PHE A C 1
ATOM 655 O O . PHE A 1 84 ? 3.770 0.279 7.242 1.00 97.44 84 PHE A O 1
ATOM 662 N N . GLU A 1 85 ? 1.837 1.254 6.698 1.00 96.25 85 GLU A N 1
ATOM 663 C CA . GLU A 1 85 ? 1.849 2.253 7.757 1.00 96.25 85 GLU A CA 1
ATOM 664 C C . GLU A 1 85 ? 0.435 2.448 8.311 1.00 96.25 85 GLU A C 1
ATOM 666 O O . GLU A 1 85 ? -0.543 2.449 7.568 1.00 96.25 85 GLU A O 1
ATOM 671 N N . ILE A 1 86 ? 0.330 2.603 9.632 1.00 94.88 86 ILE A N 1
ATOM 672 C CA . ILE A 1 86 ? -0.917 2.974 10.309 1.00 94.88 86 ILE A CA 1
ATOM 673 C C . ILE A 1 86 ? -0.768 4.424 10.767 1.00 94.88 86 ILE A C 1
ATOM 675 O O . ILE A 1 86 ? 0.212 4.749 11.450 1.00 94.88 86 ILE A O 1
ATOM 679 N N . ILE A 1 87 ? -1.707 5.277 10.356 1.00 92.38 87 ILE A N 1
ATOM 680 C CA . ILE A 1 87 ? -1.719 6.732 10.581 1.00 92.38 87 ILE A CA 1
ATOM 681 C C . ILE A 1 87 ? -2.966 7.123 11.365 1.00 92.38 87 ILE A C 1
ATOM 683 O O . ILE A 1 87 ? -4.052 6.607 11.018 1.00 92.38 87 ILE A O 1
#